Protein AF-A0A0M8VJF2-F1 (afdb_monomer)

Mean predicted aligned error: 20.13 Å

Radius of gyration: 30.61 Å; Cα contacts (8 Å, |Δi|>4): 57; chains: 1; bounding box: 50×30×84 Å

Solvent-accessible surface area (backbone atoms only — not comparable to full-atom values): 8459 Å² total; per-residue (Å²): 132,86,74,82,77,56,65,69,50,43,53,50,42,25,50,51,38,38,74,66,33,18,49,70,74,57,17,60,55,52,38,72,75,53,66,76,89,53,74,58,68,65,55,54,50,50,47,46,70,75,43,49,77,63,34,43,73,72,85,67,85,66,85,71,73,77,74,48,78,66,52,54,52,49,46,62,74,71,56,84,48,101,85,61,76,82,79,70,89,74,54,75,69,56,50,53,39,54,75,71,41,71,85,52,87,74,80,87,70,86,77,86,65,56,72,66,60,54,53,52,52,52,51,50,56,54,50,54,56,64,60,73,78,107

Sequence (134 aa):
MARPINKIKLGKAVKALTTAGMSPALAAQAARLLDLDAELAPQVAALAEEDPELFEPAEDDSEDEPMTAQEAKRARARGLHPLLPERGEGTPAQRNAAALGAGRPRPARPSTAPATARKAAEILTRGIGSAADR

Structure (mmCIF, N/CA/C/O backbone):
data_AF-A0A0M8VJF2-F1
#
_entry.id   AF-A0A0M8VJF2-F1
#
loop_
_atom_site.group_PDB
_atom_site.id
_atom_site.type_symbol
_atom_site.label_atom_id
_atom_site.label_alt_id
_atom_site.label_comp_id
_atom_site.label_asym_id
_atom_site.label_entity_id
_atom_site.label_seq_id
_atom_site.pdbx_PDB_ins_code
_atom_site.Cartn_x
_atom_site.Cartn_y
_atom_site.Cartn_z
_atom_site.occupancy
_atom_site.B_iso_or_equiv
_atom_site.auth_seq_id
_atom_site.auth_comp_id
_atom_site.auth_asym_id
_atom_site.auth_atom_id
_atom_site.pdbx_PDB_model_num
ATOM 1 N N . MET A 1 1 ? -18.202 -0.519 -24.247 1.00 43.28 1 MET A N 1
ATOM 2 C CA . MET A 1 1 ? -18.296 -0.927 -22.827 1.00 43.28 1 MET A CA 1
ATOM 3 C C . MET A 1 1 ? -16.881 -1.082 -22.298 1.00 43.28 1 MET A C 1
ATOM 5 O O . MET A 1 1 ? -16.159 -1.918 -22.825 1.00 43.28 1 MET A O 1
ATOM 9 N N . ALA A 1 2 ? -16.450 -0.254 -21.345 1.00 50.41 2 ALA A N 1
ATOM 10 C CA . ALA A 1 2 ? -15.130 -0.410 -20.736 1.00 50.41 2 ALA A CA 1
ATOM 11 C C . ALA A 1 2 ? -15.137 -1.687 -19.884 1.00 50.41 2 ALA A C 1
ATOM 13 O O . ALA A 1 2 ? -15.945 -1.805 -18.960 1.00 50.41 2 ALA A O 1
ATOM 14 N N . ARG A 1 3 ? -14.300 -2.673 -20.227 1.00 57.00 3 ARG A N 1
ATOM 15 C CA . ARG A 1 3 ? -14.144 -3.871 -19.396 1.00 57.00 3 ARG A CA 1
ATOM 16 C C . ARG A 1 3 ? -13.559 -3.438 -18.045 1.00 57.00 3 ARG A C 1
ATOM 18 O O . ARG A 1 3 ? -12.622 -2.639 -18.035 1.00 57.00 3 ARG A O 1
ATOM 25 N N . PRO A 1 4 ? -14.091 -3.918 -16.909 1.00 61.53 4 PRO A N 1
ATOM 26 C CA . PRO A 1 4 ? -13.529 -3.592 -15.607 1.00 61.53 4 PRO A CA 1
ATOM 27 C C . PRO A 1 4 ? -12.077 -4.078 -15.546 1.00 61.53 4 PRO A C 1
ATOM 29 O O . PRO A 1 4 ? -11.804 -5.268 -15.692 1.00 61.53 4 PRO A O 1
ATOM 32 N N . ILE A 1 5 ? -11.145 -3.143 -15.351 1.00 64.81 5 ILE A N 1
ATOM 33 C CA . ILE A 1 5 ? -9.715 -3.444 -15.275 1.00 64.81 5 ILE A CA 1
ATOM 34 C C . ILE A 1 5 ? -9.476 -4.310 -14.036 1.00 64.81 5 ILE A C 1
ATOM 36 O O . ILE A 1 5 ? -9.726 -3.894 -12.900 1.00 64.81 5 ILE A O 1
ATOM 40 N N . ASN A 1 6 ? -8.996 -5.533 -14.251 1.00 79.50 6 ASN A N 1
ATOM 41 C CA . ASN A 1 6 ? -8.694 -6.454 -13.167 1.00 79.50 6 ASN A CA 1
ATOM 42 C C . ASN A 1 6 ? -7.480 -5.935 -12.379 1.00 79.50 6 ASN A C 1
ATOM 44 O O . ASN A 1 6 ? -6.336 -6.050 -12.822 1.00 79.50 6 ASN A O 1
ATOM 48 N N . LYS A 1 7 ? -7.739 -5.377 -11.190 1.00 77.62 7 LYS A N 1
ATOM 49 C CA . LYS A 1 7 ? -6.733 -4.749 -10.313 1.00 77.62 7 LYS A CA 1
ATOM 50 C C . LYS A 1 7 ? -5.528 -5.652 -10.025 1.00 77.62 7 LYS A C 1
ATOM 52 O O . LYS A 1 7 ? -4.417 -5.155 -9.878 1.00 77.62 7 LYS A O 1
ATOM 57 N N . ILE A 1 8 ? -5.733 -6.971 -9.977 1.00 81.56 8 ILE A N 1
ATOM 58 C CA . ILE A 1 8 ? -4.667 -7.949 -9.717 1.00 81.56 8 ILE A CA 1
ATOM 59 C C . ILE A 1 8 ? -3.716 -8.037 -10.914 1.00 81.56 8 ILE A C 1
ATOM 61 O O . ILE A 1 8 ? -2.500 -8.041 -10.740 1.00 81.56 8 ILE A O 1
ATOM 65 N N . LYS A 1 9 ? -4.266 -8.093 -12.132 1.00 85.06 9 LYS A N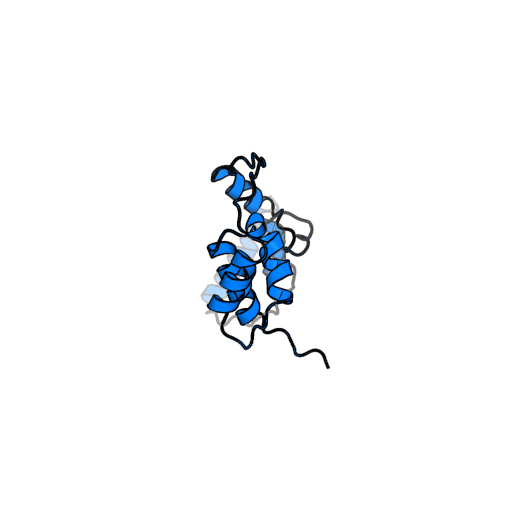 1
ATOM 66 C CA . LYS A 1 9 ? -3.475 -8.157 -13.367 1.00 85.06 9 LYS A CA 1
ATOM 67 C C . LYS A 1 9 ? -2.697 -6.863 -13.594 1.00 85.06 9 LYS A C 1
ATOM 69 O O . LYS A 1 9 ? -1.517 -6.919 -13.915 1.00 85.06 9 LYS A O 1
ATOM 74 N N . LEU A 1 10 ? -3.325 -5.721 -13.314 1.00 86.81 10 LEU A N 1
ATOM 75 C CA . LEU A 1 10 ? -2.663 -4.421 -13.382 1.00 86.81 10 LEU A CA 1
ATOM 76 C C . LEU 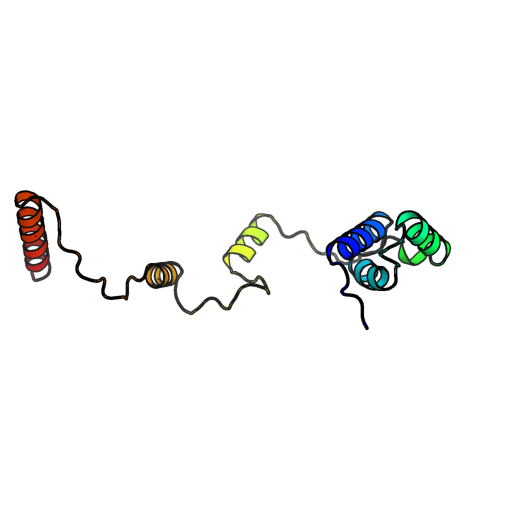A 1 10 ? -1.493 -4.335 -12.391 1.00 86.81 10 LEU A C 1
ATOM 78 O O . LEU A 1 10 ? -0.402 -3.930 -12.769 1.00 86.81 10 LEU A O 1
ATOM 82 N N . GLY A 1 11 ? -1.673 -4.806 -11.153 1.00 86.38 11 GLY A N 1
ATOM 83 C CA . GLY A 1 11 ? -0.578 -4.876 -10.180 1.00 86.38 11 GLY A CA 1
ATOM 84 C C . GLY A 1 11 ? 0.584 -5.771 -10.631 1.00 86.38 11 GLY A C 1
ATOM 85 O O . GLY A 1 11 ? 1.745 -5.429 -10.411 1.00 86.38 11 GLY A O 1
ATOM 86 N N . LYS A 1 12 ? 0.294 -6.892 -11.307 1.00 87.88 12 LYS A N 1
ATOM 87 C CA . LYS A 1 12 ? 1.328 -7.759 -11.898 1.00 87.88 12 LYS A CA 1
ATOM 88 C C . LYS A 1 12 ? 2.070 -7.077 -13.051 1.00 87.88 12 LYS A C 1
ATOM 90 O O . LYS A 1 12 ? 3.287 -7.208 -13.113 1.00 87.88 12 LYS A O 1
ATOM 95 N N . ALA A 1 13 ? 1.366 -6.340 -13.910 1.00 88.12 13 ALA A N 1
ATOM 96 C CA . ALA A 1 13 ? 1.964 -5.584 -15.011 1.00 88.12 13 ALA A CA 1
ATOM 97 C C . ALA A 1 13 ? 2.886 -4.465 -14.510 1.00 88.12 13 ALA A C 1
ATOM 99 O O . ALA A 1 13 ? 4.033 -4.391 -14.938 1.00 88.12 13 ALA A O 1
ATOM 100 N N . VAL A 1 14 ? 2.442 -3.676 -13.524 1.00 89.94 14 VAL A N 1
ATOM 101 C CA . VAL A 1 14 ? 3.289 -2.655 -12.878 1.00 89.94 14 VAL A CA 1
ATOM 102 C C . VAL A 1 14 ? 4.539 -3.296 -12.281 1.00 89.94 14 VAL A C 1
ATOM 104 O O . VAL A 1 14 ? 5.648 -2.828 -12.518 1.00 89.94 14 VAL A O 1
ATOM 107 N N . LYS A 1 15 ? 4.387 -4.416 -11.561 1.00 89.88 15 LYS A N 1
ATOM 108 C CA . LYS A 1 15 ? 5.530 -5.125 -10.979 1.00 89.88 15 LYS A CA 1
ATOM 109 C C . LYS A 1 15 ? 6.507 -5.625 -12.048 1.00 89.88 15 LYS A C 1
ATOM 111 O O . LYS A 1 15 ? 7.711 -5.477 -11.865 1.00 89.88 15 LYS A O 1
ATOM 116 N N . ALA A 1 16 ? 6.013 -6.190 -13.148 1.00 88.38 16 ALA A N 1
ATOM 117 C CA . ALA A 1 16 ? 6.853 -6.665 -14.245 1.00 88.38 16 ALA A CA 1
ATOM 118 C C . ALA A 1 16 ? 7.659 -5.520 -14.883 1.00 88.38 16 ALA A C 1
ATOM 120 O O . ALA A 1 16 ? 8.872 -5.642 -15.005 1.00 88.38 16 ALA A O 1
ATOM 121 N N . LEU A 1 17 ? 7.010 -4.388 -15.176 1.00 88.06 17 LEU A N 1
ATOM 122 C CA . LEU A 1 17 ? 7.661 -3.193 -15.728 1.00 88.06 17 LEU A CA 1
ATOM 123 C C . LEU A 1 17 ? 8.717 -2.616 -14.774 1.00 88.06 17 LEU A C 1
ATOM 125 O O . LEU A 1 17 ? 9.843 -2.367 -15.186 1.00 88.06 17 LEU A O 1
ATOM 129 N N . THR A 1 18 ? 8.399 -2.489 -13.480 1.00 87.88 18 THR A N 1
ATOM 130 C CA . THR A 1 18 ? 9.385 -2.019 -12.483 1.00 87.88 18 THR A CA 1
ATOM 131 C C . THR A 1 18 ? 10.563 -2.973 -12.299 1.00 87.88 18 THR A C 1
ATOM 133 O O . THR A 1 18 ? 11.681 -2.534 -12.066 1.00 87.88 18 THR A O 1
ATOM 136 N N . THR A 1 19 ? 10.341 -4.286 -12.432 1.00 88.00 19 THR A N 1
ATOM 137 C CA . THR A 1 19 ? 11.419 -5.286 -12.341 1.00 88.00 19 THR A CA 1
ATOM 138 C C . THR A 1 19 ? 12.344 -5.218 -13.557 1.00 88.00 19 THR A C 1
ATOM 140 O O . THR A 1 19 ? 13.518 -5.549 -13.444 1.00 88.00 19 THR A O 1
ATOM 143 N N . ALA A 1 20 ? 11.824 -4.773 -14.701 1.00 84.88 20 ALA A N 1
ATOM 144 C CA . ALA A 1 20 ? 12.594 -4.556 -15.919 1.00 84.88 20 ALA A CA 1
ATOM 145 C C . ALA A 1 20 ? 13.399 -3.240 -15.916 1.00 84.88 20 ALA A C 1
ATOM 147 O O . ALA A 1 20 ? 14.160 -3.024 -16.848 1.00 84.88 20 ALA A O 1
ATOM 148 N N . GLY A 1 21 ? 13.260 -2.387 -14.891 1.00 84.06 21 GLY A N 1
ATOM 149 C CA . GLY A 1 21 ? 14.042 -1.149 -14.736 1.00 84.06 21 GLY A CA 1
ATOM 150 C C . GLY A 1 21 ? 13.233 0.147 -14.829 1.00 84.06 21 GLY A C 1
ATOM 151 O O . GLY A 1 21 ? 13.740 1.206 -14.484 1.00 84.06 21 GLY A O 1
ATOM 152 N N . MET A 1 22 ? 11.951 0.081 -15.206 1.00 86.62 22 MET A N 1
ATOM 153 C CA . MET A 1 22 ? 11.101 1.269 -15.345 1.00 86.62 22 MET A CA 1
ATOM 154 C C . MET A 1 22 ? 10.720 1.884 -13.986 1.00 86.62 22 MET A C 1
ATOM 156 O O . MET A 1 22 ? 10.395 1.173 -13.030 1.00 86.62 22 MET A O 1
ATOM 160 N N . SER A 1 23 ? 10.659 3.218 -13.902 1.00 86.75 23 SER A N 1
ATOM 161 C CA . SER A 1 23 ? 10.252 3.907 -12.668 1.00 86.75 23 SER A CA 1
ATOM 162 C C . SER A 1 23 ? 8.801 3.571 -12.253 1.00 86.75 23 SER A C 1
ATOM 164 O O . SER A 1 23 ? 7.929 3.389 -13.111 1.00 86.75 23 SER A O 1
ATOM 166 N N . PRO A 1 24 ? 8.467 3.513 -10.944 1.00 84.38 24 PRO A N 1
ATOM 167 C CA . PRO A 1 24 ? 7.135 3.096 -10.482 1.00 84.38 24 PRO A CA 1
ATOM 168 C C . PRO A 1 24 ? 5.979 3.967 -10.990 1.00 84.38 24 PRO A C 1
ATOM 170 O O . PRO A 1 24 ? 4.891 3.459 -11.275 1.00 84.38 24 PRO A O 1
ATOM 173 N N . ALA A 1 25 ? 6.206 5.278 -11.108 1.00 83.44 25 ALA A N 1
ATOM 174 C CA . ALA A 1 25 ? 5.206 6.221 -11.600 1.00 83.44 25 ALA A CA 1
ATOM 175 C C . ALA A 1 25 ? 4.904 5.997 -13.088 1.00 83.44 25 ALA A C 1
ATOM 177 O O . ALA A 1 25 ? 3.737 6.014 -13.490 1.00 83.44 25 ALA A O 1
ATOM 178 N N . LEU A 1 26 ? 5.942 5.736 -13.885 1.00 86.19 26 LEU A N 1
ATOM 179 C CA . LEU A 1 26 ? 5.834 5.507 -15.323 1.00 86.19 26 LEU A CA 1
ATOM 180 C C . LEU A 1 26 ? 5.264 4.111 -15.608 1.00 86.19 26 LEU A C 1
ATOM 182 O O . LEU A 1 26 ? 4.314 3.980 -16.380 1.00 86.19 26 LEU A O 1
ATOM 186 N N . ALA A 1 27 ? 5.697 3.095 -14.857 1.00 87.25 27 ALA A N 1
ATOM 187 C CA . ALA A 1 27 ? 5.147 1.742 -14.909 1.00 87.25 27 ALA A CA 1
ATOM 188 C C . ALA A 1 27 ? 3.632 1.705 -14.642 1.00 87.25 27 ALA A C 1
ATOM 190 O O . ALA A 1 27 ? 2.902 0.960 -15.295 1.00 87.25 27 ALA A O 1
ATOM 191 N N . ALA A 1 28 ? 3.122 2.529 -13.718 1.00 86.69 28 ALA A N 1
ATOM 192 C CA . ALA A 1 28 ? 1.686 2.628 -13.439 1.00 86.69 28 ALA A CA 1
ATOM 193 C C . ALA A 1 28 ? 0.870 3.224 -14.599 1.00 86.69 28 ALA A C 1
ATOM 195 O O . ALA A 1 28 ? -0.316 2.902 -14.740 1.00 86.69 28 ALA A O 1
ATOM 196 N N . GLN A 1 29 ? 1.482 4.089 -15.411 1.00 86.06 29 GLN A N 1
ATOM 197 C CA . GLN A 1 29 ? 0.864 4.658 -16.607 1.00 86.06 29 GLN A CA 1
ATOM 198 C C . GLN A 1 29 ? 0.947 3.672 -17.777 1.00 86.06 29 GLN A C 1
ATOM 200 O O . GLN A 1 29 ? -0.087 3.341 -18.359 1.00 86.06 29 GLN A O 1
ATOM 205 N N . ALA A 1 30 ? 2.134 3.121 -18.041 1.00 85.69 30 ALA A N 1
ATOM 206 C CA . ALA A 1 30 ? 2.381 2.156 -19.111 1.00 85.69 30 ALA A CA 1
ATOM 207 C C . ALA A 1 30 ? 1.559 0.865 -18.9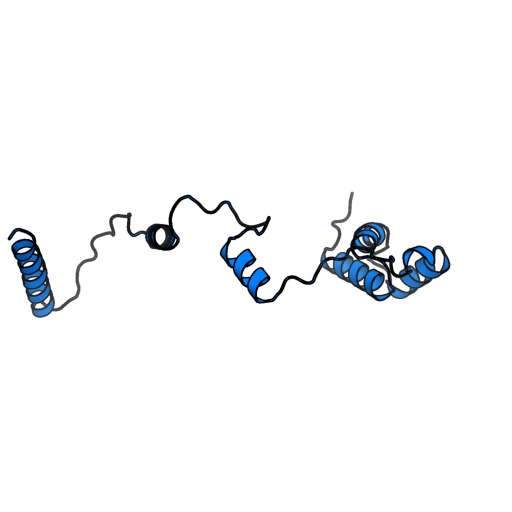41 1.00 85.69 30 ALA A C 1
ATOM 209 O O . ALA A 1 30 ? 0.961 0.375 -19.896 1.00 85.69 30 ALA A O 1
ATOM 210 N N . ALA A 1 31 ? 1.394 0.366 -17.710 1.00 87.50 31 ALA A N 1
ATOM 211 C CA . ALA A 1 31 ? 0.584 -0.823 -17.427 1.00 87.50 31 ALA A CA 1
ATOM 212 C C . ALA A 1 31 ? -0.900 -0.695 -17.823 1.00 87.50 31 ALA A C 1
ATOM 214 O O . ALA A 1 31 ? -1.594 -1.707 -17.903 1.00 87.50 31 ALA A O 1
ATOM 215 N N . ARG A 1 32 ? -1.417 0.525 -18.038 1.00 85.44 32 ARG A N 1
ATOM 216 C CA . ARG A 1 32 ? -2.795 0.750 -18.514 1.00 85.44 32 ARG A CA 1
ATOM 217 C C . ARG A 1 32 ? -2.931 0.609 -20.029 1.00 85.44 32 ARG A C 1
ATOM 219 O O . ARG A 1 32 ? -4.056 0.483 -20.503 1.00 85.44 32 ARG A O 1
ATOM 226 N N . LEU A 1 33 ? -1.815 0.669 -20.754 1.00 84.50 33 LEU A N 1
ATOM 227 C CA . LEU A 1 33 ? -1.746 0.553 -22.210 1.00 84.50 33 LEU A CA 1
ATOM 228 C C . LEU A 1 33 ? -1.463 -0.886 -22.662 1.00 84.50 33 LEU A C 1
ATOM 230 O O . LEU A 1 33 ? -1.761 -1.230 -23.800 1.00 84.50 33 LEU A O 1
ATOM 234 N N . LEU A 1 34 ? -0.930 -1.724 -21.766 1.00 85.31 34 LEU A N 1
ATOM 235 C CA . LEU A 1 34 ? -0.657 -3.135 -22.031 1.00 85.31 34 LEU A CA 1
ATOM 236 C C . LEU A 1 34 ? -1.933 -3.977 -22.111 1.00 85.31 34 LEU A C 1
ATOM 238 O O . LEU A 1 34 ? -2.907 -3.747 -21.384 1.00 85.31 34 LEU A O 1
ATOM 242 N N . ASP A 1 35 ? -1.879 -5.031 -22.924 1.00 86.25 35 ASP A N 1
ATOM 243 C CA . ASP A 1 35 ? -2.909 -6.059 -22.923 1.00 86.25 35 ASP A CA 1
ATOM 244 C C . ASP A 1 35 ? -2.697 -7.006 -21.734 1.00 86.25 35 ASP A C 1
ATOM 246 O O . ASP A 1 35 ? -1.827 -7.881 -21.726 1.00 86.25 35 ASP A O 1
ATOM 250 N N . LEU A 1 36 ? -3.524 -6.822 -20.703 1.00 85.69 36 LEU A N 1
ATOM 251 C CA . LEU A 1 36 ? -3.498 -7.606 -19.466 1.00 85.69 36 LEU A CA 1
ATOM 252 C C . LEU A 1 36 ? -4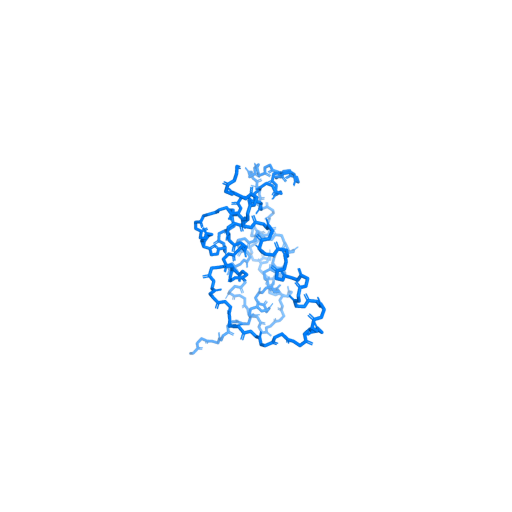.065 -9.030 -19.628 1.00 85.69 36 LEU A C 1
ATOM 254 O O . LEU A 1 36 ? -4.003 -9.832 -18.685 1.00 85.69 36 LEU A O 1
ATOM 258 N N . ASP A 1 37 ? -4.691 -9.341 -20.763 1.00 83.81 37 ASP A N 1
ATOM 259 C CA . ASP A 1 37 ? -5.180 -10.684 -21.071 1.00 83.81 37 ASP A CA 1
ATOM 260 C C . ASP A 1 37 ? -4.121 -11.541 -21.786 1.00 83.81 37 ASP A C 1
ATOM 262 O O . ASP A 1 37 ? -4.213 -12.768 -21.721 1.00 83.81 37 ASP A O 1
ATOM 266 N N . ALA A 1 38 ? -3.082 -10.918 -22.348 1.00 84.94 38 ALA A N 1
ATOM 267 C CA . ALA A 1 38 ? -1.935 -11.578 -22.967 1.00 84.94 38 ALA A CA 1
ATOM 268 C C . ALA A 1 38 ? -0.738 -11.746 -22.003 1.00 84.94 38 ALA A C 1
ATOM 270 O O . ALA A 1 38 ? -0.719 -11.239 -20.877 1.00 84.94 38 ALA A O 1
ATOM 271 N N . GLU A 1 39 ? 0.283 -12.494 -22.436 1.00 85.81 39 GLU A N 1
ATOM 272 C CA . GLU A 1 39 ? 1.520 -12.665 -21.669 1.00 85.81 39 GLU A CA 1
ATOM 273 C C . GLU A 1 39 ? 2.295 -11.345 -21.577 1.00 85.81 39 GLU A C 1
ATOM 275 O O . GLU A 1 39 ? 2.531 -10.671 -22.578 1.00 85.81 39 GLU A O 1
ATOM 280 N N . LEU A 1 40 ? 2.701 -10.969 -20.361 1.00 86.19 40 LEU A N 1
ATOM 281 C CA . LEU A 1 40 ? 3.348 -9.678 -20.099 1.00 86.19 40 LEU A CA 1
ATOM 282 C C . LEU A 1 40 ? 4.824 -9.657 -20.511 1.00 86.19 40 LEU A C 1
ATOM 284 O O . LEU A 1 40 ? 5.310 -8.628 -20.958 1.00 86.19 40 LEU A O 1
ATOM 288 N N . ALA A 1 41 ? 5.538 -10.776 -20.372 1.00 82.81 41 ALA A N 1
ATOM 289 C CA . ALA A 1 41 ? 6.966 -10.861 -20.679 1.00 82.81 41 ALA A CA 1
ATOM 290 C C . ALA A 1 41 ? 7.327 -10.419 -22.116 1.00 82.81 41 ALA A C 1
ATOM 292 O O . ALA A 1 41 ? 8.196 -9.558 -22.241 1.00 82.81 41 ALA A O 1
ATOM 293 N N . PRO A 1 42 ? 6.665 -10.914 -23.186 1.00 87.62 42 PRO A N 1
ATOM 294 C CA . PRO A 1 42 ? 6.973 -10.469 -24.546 1.00 87.62 42 PRO A CA 1
ATOM 295 C C . PRO A 1 42 ? 6.604 -9.000 -24.784 1.00 87.62 42 PRO A C 1
ATOM 297 O O . PRO A 1 42 ? 7.314 -8.308 -25.500 1.00 87.62 42 PRO A O 1
ATOM 300 N N . GLN A 1 43 ? 5.536 -8.502 -24.153 1.00 88.75 43 GLN A N 1
ATOM 301 C CA . GLN A 1 43 ? 5.131 -7.098 -24.274 1.00 88.75 43 GLN A CA 1
ATOM 302 C C . GLN A 1 43 ? 6.135 -6.151 -23.606 1.00 88.75 43 GLN A C 1
ATOM 304 O O . GLN A 1 43 ? 6.438 -5.096 -24.146 1.00 88.75 43 GLN A O 1
ATOM 309 N N . VAL A 1 44 ? 6.666 -6.528 -22.438 1.00 87.06 44 VAL A N 1
ATOM 310 C CA . VAL A 1 44 ? 7.696 -5.748 -21.736 1.00 87.06 44 VAL A CA 1
ATOM 311 C C . VAL A 1 44 ? 9.012 -5.757 -22.515 1.00 87.06 44 VAL A C 1
ATOM 313 O O . VAL A 1 44 ? 9.648 -4.716 -22.613 1.00 87.06 44 VAL A O 1
ATOM 316 N N . ALA A 1 45 ? 9.399 -6.901 -23.090 1.00 85.69 45 ALA A N 1
ATOM 317 C CA . ALA A 1 45 ? 10.591 -6.996 -23.931 1.00 85.69 45 ALA A CA 1
ATOM 318 C C . ALA A 1 45 ? 10.468 -6.133 -25.196 1.00 85.69 45 ALA A C 1
ATOM 320 O O . ALA A 1 45 ? 11.375 -5.364 -25.481 1.00 85.69 45 ALA A O 1
ATOM 321 N N . ALA A 1 46 ? 9.325 -6.190 -25.889 1.00 87.00 46 ALA A N 1
ATOM 322 C CA . ALA A 1 46 ? 9.063 -5.336 -27.047 1.00 87.00 46 ALA A CA 1
ATOM 323 C C . ALA A 1 46 ? 9.139 -3.845 -26.683 1.00 87.00 46 ALA A C 1
ATOM 325 O O . ALA A 1 46 ? 9.790 -3.077 -27.379 1.00 87.00 46 ALA A O 1
ATOM 326 N N . LEU A 1 47 ? 8.560 -3.449 -25.544 1.00 85.56 47 LEU A N 1
ATOM 327 C CA . LEU A 1 47 ? 8.622 -2.064 -25.073 1.00 85.56 47 LEU A CA 1
ATOM 328 C C . LEU A 1 47 ? 10.064 -1.617 -24.770 1.00 85.56 47 LEU A C 1
ATOM 330 O O . LEU A 1 47 ? 10.414 -0.470 -25.018 1.00 85.56 47 LEU A O 1
ATOM 334 N N . ALA A 1 48 ? 10.894 -2.512 -24.228 1.00 85.50 48 ALA A N 1
ATOM 335 C CA . ALA A 1 48 ? 12.298 -2.231 -23.928 1.00 85.50 48 ALA A CA 1
ATOM 336 C C . ALA A 1 48 ? 13.183 -2.176 -25.183 1.00 85.50 48 ALA A C 1
ATOM 338 O O . ALA A 1 48 ? 14.207 -1.499 -25.176 1.00 85.50 48 ALA A O 1
ATOM 339 N N . GLU A 1 49 ? 12.805 -2.885 -26.249 1.00 85.12 49 GLU A N 1
ATOM 340 C CA . GLU A 1 49 ? 13.462 -2.794 -27.557 1.00 85.12 49 GLU A CA 1
ATOM 341 C C . GLU A 1 49 ? 13.061 -1.520 -28.314 1.00 85.12 49 GLU A C 1
ATOM 343 O O . GLU A 1 49 ? 13.899 -0.932 -28.996 1.00 85.12 49 GLU A O 1
ATOM 348 N N . GLU A 1 50 ? 11.800 -1.096 -28.196 1.00 84.62 50 GLU A N 1
ATOM 349 C CA . GLU A 1 50 ? 11.274 0.110 -28.843 1.00 84.62 50 GLU A CA 1
ATOM 350 C C . GLU A 1 50 ? 11.796 1.393 -28.182 1.00 84.62 50 GLU A C 1
ATOM 352 O O . GLU A 1 50 ? 12.291 2.272 -28.884 1.00 84.62 50 GLU A O 1
ATOM 357 N N . ASP A 1 51 ? 11.736 1.474 -26.850 1.00 82.94 51 ASP A N 1
ATOM 358 C CA . ASP A 1 51 ? 12.138 2.647 -26.069 1.00 82.94 51 ASP A CA 1
ATOM 359 C C . ASP A 1 51 ? 12.996 2.225 -24.856 1.00 82.94 51 ASP A C 1
ATOM 361 O O . ASP A 1 51 ? 12.498 2.132 -23.724 1.00 82.94 51 ASP A O 1
ATOM 365 N N . PRO A 1 52 ? 14.306 1.976 -25.050 1.00 81.12 52 PRO A N 1
ATOM 366 C CA . PRO A 1 52 ? 15.194 1.527 -23.975 1.00 81.12 52 PRO A CA 1
ATOM 367 C C . PRO A 1 52 ? 15.345 2.563 -22.851 1.00 81.12 52 PRO A C 1
ATOM 369 O O . PRO A 1 52 ? 15.467 2.184 -21.687 1.00 81.12 52 PRO A O 1
ATOM 372 N N . GLU A 1 53 ? 15.247 3.858 -23.174 1.00 81.88 53 GLU A N 1
ATOM 373 C CA . GLU A 1 53 ? 15.339 4.979 -22.222 1.00 81.88 53 GLU A CA 1
ATOM 374 C C . GLU A 1 53 ? 14.279 4.900 -21.108 1.00 81.88 53 GLU A C 1
ATOM 376 O O . GLU A 1 53 ? 14.507 5.339 -19.984 1.00 81.88 53 GLU A O 1
ATOM 381 N N . LEU A 1 54 ? 13.117 4.288 -21.375 1.00 77.38 54 LEU A N 1
ATOM 382 C CA . LEU A 1 54 ? 12.052 4.128 -20.376 1.00 77.38 54 LEU A CA 1
ATOM 383 C C . LEU A 1 54 ? 12.405 3.128 -19.264 1.00 77.38 54 LEU A C 1
ATOM 385 O O . LEU A 1 54 ? 11.740 3.106 -18.222 1.00 77.38 54 LEU A O 1
ATOM 389 N N . PHE A 1 55 ? 13.405 2.280 -19.503 1.00 81.44 55 PHE A N 1
ATOM 390 C CA . PHE A 1 55 ? 13.885 1.245 -18.588 1.00 81.44 55 PHE A CA 1
ATOM 391 C C . PHE A 1 55 ? 15.254 1.570 -17.997 1.00 81.44 55 PHE A C 1
ATOM 393 O O . PHE A 1 55 ? 15.755 0.805 -17.168 1.00 81.44 55 PHE A O 1
ATOM 400 N N . GLU A 1 56 ? 15.853 2.691 -18.395 1.00 72.56 56 GLU A N 1
ATOM 401 C CA . GLU A 1 56 ? 17.034 3.195 -17.721 1.00 72.56 56 GLU A CA 1
ATOM 402 C C . GLU A 1 56 ? 16.667 3.567 -16.281 1.00 72.56 56 GLU A C 1
ATOM 404 O O . GLU A 1 56 ? 15.568 4.077 -16.019 1.00 72.56 56 GLU A O 1
ATOM 409 N N . PRO A 1 57 ? 17.559 3.292 -15.313 1.00 61.50 57 PRO A N 1
ATOM 410 C CA . PRO A 1 57 ? 17.371 3.812 -13.977 1.00 61.50 57 PRO A CA 1
ATOM 411 C C . PRO A 1 57 ? 17.307 5.328 -14.119 1.00 61.50 57 PRO A C 1
ATOM 413 O O . PRO A 1 57 ? 18.287 5.950 -14.522 1.00 61.50 57 PRO A O 1
ATOM 416 N N . ALA A 1 58 ? 16.147 5.917 -13.820 1.00 58.97 58 ALA A N 1
ATOM 417 C CA . ALA A 1 58 ? 16.082 7.353 -13.628 1.00 58.97 58 ALA A CA 1
ATOM 418 C C . ALA A 1 58 ? 17.207 7.689 -12.645 1.00 58.97 58 ALA A C 1
ATOM 420 O O . ALA A 1 58 ? 17.249 7.097 -11.561 1.00 58.97 58 ALA A O 1
ATOM 421 N N . GLU A 1 59 ? 18.149 8.542 -13.055 1.00 53.59 59 GLU A N 1
ATOM 422 C CA . GLU A 1 59 ? 19.084 9.171 -12.131 1.00 53.59 59 GLU A CA 1
ATOM 423 C C . GLU A 1 59 ? 18.221 9.989 -11.170 1.00 53.59 59 GLU A C 1
ATOM 425 O O . GLU A 1 59 ? 17.852 11.135 -11.422 1.00 53.59 59 GLU A O 1
ATOM 430 N N . ASP A 1 60 ? 17.754 9.308 -10.130 1.00 50.94 60 ASP A N 1
ATOM 431 C CA . ASP A 1 60 ? 16.908 9.857 -9.099 1.00 50.94 60 ASP A CA 1
ATOM 432 C C . ASP A 1 60 ? 17.839 10.645 -8.188 1.00 50.94 60 ASP A C 1
ATOM 434 O O . ASP A 1 60 ? 18.312 10.159 -7.166 1.00 50.94 60 ASP A O 1
ATOM 438 N N . ASP A 1 61 ? 18.109 11.882 -8.598 1.00 50.94 61 ASP A N 1
ATOM 439 C CA . ASP A 1 61 ? 18.712 12.947 -7.791 1.00 50.94 61 ASP A CA 1
ATOM 440 C C . ASP A 1 61 ? 17.741 13.420 -6.677 1.00 50.94 61 ASP A C 1
ATOM 442 O O . ASP A 1 61 ? 17.790 14.550 -6.187 1.00 50.94 61 ASP A O 1
ATOM 446 N N . SER A 1 62 ? 16.812 12.549 -6.269 1.00 46.62 62 SER A N 1
ATOM 447 C CA . SER A 1 62 ? 16.063 12.667 -5.030 1.00 46.62 62 SER A CA 1
ATOM 448 C C . SER A 1 62 ? 16.932 12.101 -3.914 1.00 46.62 62 SER A C 1
ATOM 450 O O . SER A 1 62 ? 16.886 10.908 -3.606 1.00 46.62 62 SER A O 1
ATOM 452 N N . GLU A 1 63 ? 17.697 12.967 -3.253 1.00 49.75 63 GLU A N 1
ATOM 453 C CA . GLU A 1 63 ? 18.169 12.726 -1.887 1.00 49.75 63 GLU A CA 1
ATOM 454 C C . GLU A 1 63 ? 16.958 12.662 -0.927 1.00 49.75 63 GLU A C 1
ATOM 456 O O . GLU A 1 63 ? 16.778 13.496 -0.042 1.00 49.75 63 GLU A O 1
ATOM 461 N N . ASP A 1 64 ? 16.085 11.666 -1.099 1.00 54.22 64 ASP A N 1
ATOM 462 C CA . ASP A 1 64 ? 15.155 11.234 -0.066 1.00 54.22 64 ASP A CA 1
ATOM 463 C C . ASP A 1 64 ? 16.004 10.512 0.983 1.00 54.22 64 ASP A C 1
ATOM 465 O O . ASP A 1 64 ? 16.197 9.292 0.947 1.00 54.22 64 ASP A O 1
ATOM 469 N N . GLU A 1 65 ? 16.568 11.285 1.915 1.00 58.94 65 GLU A N 1
ATOM 470 C CA . GLU A 1 65 ? 17.208 10.729 3.101 1.00 58.94 65 GLU A CA 1
ATOM 471 C C . GLU A 1 65 ? 16.260 9.681 3.715 1.00 58.94 65 GLU A C 1
ATOM 473 O O . GLU A 1 65 ? 15.114 10.000 4.065 1.00 58.94 65 GLU A O 1
ATOM 478 N N . PRO A 1 66 ? 16.681 8.407 3.840 1.00 60.38 66 PRO A N 1
ATOM 479 C CA . PRO A 1 66 ? 15.803 7.370 4.343 1.00 60.38 66 PRO A CA 1
ATOM 480 C C . PRO A 1 66 ? 15.419 7.714 5.779 1.00 60.38 66 PRO A C 1
ATOM 482 O O . PRO A 1 66 ? 16.246 7.666 6.691 1.00 60.38 66 PRO A O 1
ATOM 485 N N . MET A 1 67 ? 14.139 8.042 5.971 1.00 65.62 67 MET A N 1
ATOM 486 C CA . MET A 1 67 ? 13.562 8.352 7.274 1.00 65.62 67 MET A CA 1
ATOM 487 C C . MET A 1 67 ? 14.012 7.305 8.296 1.00 65.62 67 MET A C 1
ATOM 489 O O . MET A 1 67 ? 13.780 6.101 8.133 1.00 65.62 67 MET A O 1
ATOM 493 N N . THR A 1 68 ? 14.645 7.753 9.378 1.00 77.38 68 THR A N 1
ATOM 494 C CA . THR A 1 68 ? 15.167 6.831 10.384 1.00 77.38 68 THR A CA 1
ATOM 495 C C . THR A 1 68 ? 14.019 6.054 11.039 1.00 77.38 68 THR A C 1
ATOM 497 O O . THR A 1 68 ? 12.878 6.522 11.139 1.00 77.38 68 THR A O 1
ATOM 500 N N . ALA A 1 69 ? 14.291 4.851 11.558 1.00 70.81 69 ALA A N 1
ATOM 501 C CA . ALA A 1 69 ? 13.261 4.019 12.196 1.00 70.81 69 ALA A CA 1
ATOM 502 C C . ALA A 1 69 ? 12.511 4.747 13.338 1.00 70.81 69 ALA A C 1
ATOM 504 O O . ALA A 1 69 ? 11.338 4.466 13.612 1.00 70.81 69 ALA A O 1
ATOM 505 N N . GLN A 1 70 ? 13.170 5.707 13.998 1.00 71.00 70 GLN A N 1
ATOM 506 C CA . GLN A 1 70 ? 12.557 6.547 15.027 1.00 71.00 70 GLN A CA 1
ATOM 507 C C . GLN A 1 70 ? 11.599 7.592 14.448 1.00 71.00 70 GLN A C 1
ATOM 509 O O . GLN A 1 70 ? 10.528 7.826 15.019 1.00 71.00 70 GLN A O 1
ATOM 514 N N . GLU A 1 71 ? 11.938 8.192 13.313 1.00 66.94 71 GLU A N 1
ATOM 515 C CA . GLU A 1 71 ? 11.099 9.173 12.628 1.00 66.94 71 GLU A CA 1
ATOM 516 C C . GLU A 1 71 ? 9.862 8.517 12.021 1.00 66.94 71 GLU A C 1
ATOM 518 O O . GLU A 1 71 ? 8.753 9.008 12.241 1.00 66.94 71 GLU A O 1
ATOM 523 N N . ALA A 1 72 ? 9.998 7.329 11.424 1.00 66.69 72 ALA A N 1
ATOM 524 C CA . ALA A 1 72 ? 8.861 6.554 10.921 1.00 66.69 72 ALA A CA 1
ATOM 525 C C . ALA A 1 72 ? 7.876 6.187 12.045 1.00 66.69 72 ALA A C 1
ATOM 527 O O . ALA A 1 72 ? 6.652 6.260 11.885 1.00 66.69 72 ALA A O 1
ATOM 528 N N . LYS A 1 73 ? 8.396 5.847 13.233 1.00 70.25 73 LYS A N 1
ATOM 529 C CA . LYS A 1 73 ? 7.576 5.575 14.422 1.00 70.25 73 LYS A CA 1
ATOM 530 C C . LYS A 1 73 ? 6.861 6.835 14.923 1.00 70.25 73 LYS A C 1
ATOM 532 O O . LYS A 1 73 ? 5.683 6.762 15.281 1.00 70.25 73 LYS A O 1
ATOM 537 N N . ARG A 1 74 ? 7.534 7.992 14.920 1.00 67.56 74 ARG A N 1
ATOM 538 C CA . ARG A 1 74 ? 6.933 9.286 15.294 1.00 67.56 74 ARG A CA 1
ATOM 539 C C . ARG A 1 74 ? 5.874 9.745 14.291 1.00 67.56 74 ARG A C 1
ATOM 541 O O . ARG A 1 74 ? 4.815 10.197 14.722 1.00 67.56 74 ARG A O 1
ATOM 548 N N . ALA A 1 75 ? 6.105 9.581 12.991 1.00 61.41 75 ALA A N 1
ATOM 549 C CA . ALA A 1 75 ? 5.144 9.920 11.942 1.00 61.41 75 ALA A CA 1
ATOM 550 C C . ALA A 1 75 ? 3.855 9.085 12.062 1.00 61.41 75 ALA A C 1
ATOM 552 O O . ALA A 1 75 ? 2.751 9.637 12.073 1.00 61.41 75 ALA A O 1
ATOM 553 N N . ARG A 1 76 ? 3.982 7.768 12.296 1.00 62.88 76 ARG A N 1
ATOM 554 C CA . ARG A 1 76 ? 2.837 6.876 12.575 1.00 62.88 76 ARG A CA 1
ATOM 555 C C . ARG A 1 76 ? 2.075 7.274 13.841 1.00 62.88 76 ARG A C 1
ATOM 557 O O . ARG A 1 76 ? 0.845 7.276 13.845 1.00 62.88 76 ARG A O 1
ATOM 564 N N . ALA A 1 77 ? 2.781 7.651 14.908 1.00 62.53 77 ALA A N 1
ATOM 565 C CA . ALA A 1 77 ? 2.150 8.112 16.147 1.00 62.53 77 ALA A CA 1
ATOM 566 C C . ALA A 1 77 ? 1.365 9.425 15.945 1.00 62.53 77 ALA A C 1
ATOM 568 O O . ALA A 1 77 ? 0.237 9.563 16.436 1.00 62.53 77 ALA A O 1
ATOM 569 N N . ARG A 1 78 ? 1.927 10.357 15.162 1.00 64.12 78 ARG A N 1
ATOM 570 C CA . ARG A 1 78 ? 1.309 11.648 14.818 1.00 64.12 78 ARG A CA 1
ATOM 571 C C . ARG A 1 78 ? 0.127 11.528 13.853 1.00 64.12 78 ARG A C 1
ATOM 573 O O . ARG A 1 78 ? -0.689 12.437 13.814 1.00 64.12 78 ARG A O 1
ATOM 580 N N . GLY A 1 79 ? -0.043 10.395 13.169 1.00 53.00 79 GLY A N 1
ATOM 581 C CA . GLY A 1 79 ? -1.236 10.127 12.359 1.00 53.00 79 GLY A CA 1
ATOM 582 C C . GLY A 1 79 ? -1.292 10.897 11.037 1.00 53.00 79 GLY A C 1
ATOM 583 O O . GLY A 1 79 ? -2.369 11.011 10.467 1.00 53.00 79 GLY A O 1
ATOM 584 N N . LEU A 1 80 ? -0.151 11.380 10.536 1.00 53.75 80 LEU A N 1
ATOM 585 C CA . LEU A 1 80 ? -0.009 12.003 9.214 1.00 53.75 80 LEU A CA 1
ATOM 586 C C . LEU A 1 80 ? -0.001 10.934 8.106 1.00 53.75 80 LEU A C 1
ATOM 588 O O . LEU A 1 80 ? 0.956 10.809 7.352 1.00 53.75 80 LEU A O 1
ATOM 592 N N . HIS A 1 81 ? -1.042 10.104 8.049 1.00 50.03 81 HIS A N 1
ATOM 593 C CA . HIS A 1 81 ? -1.266 9.199 6.927 1.00 50.03 81 HIS A CA 1
ATOM 594 C C . HIS A 1 81 ? -2.468 9.733 6.133 1.00 50.03 81 HIS A C 1
ATOM 596 O O . HIS A 1 81 ? -3.558 9.787 6.704 1.00 50.03 81 HIS A O 1
ATOM 602 N N . PRO A 1 82 ? -2.326 10.084 4.841 1.00 54.72 82 PRO A N 1
ATOM 603 C CA . PRO A 1 82 ? -3.372 10.739 4.035 1.00 54.72 82 PRO A CA 1
ATOM 604 C C . PRO A 1 82 ? -4.624 9.876 3.757 1.00 54.72 82 PRO A C 1
ATOM 606 O O . PRO A 1 82 ? -5.502 10.280 3.007 1.00 54.72 82 PRO A O 1
ATOM 609 N N . LEU A 1 83 ? -4.722 8.688 4.366 1.00 52.19 83 LEU A N 1
ATOM 610 C CA . LEU A 1 83 ? -5.846 7.748 4.243 1.00 52.19 83 LEU A CA 1
ATOM 611 C C . LEU A 1 83 ? -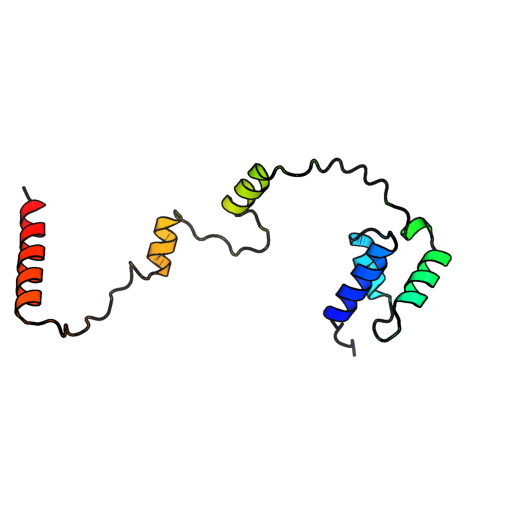6.557 7.467 5.579 1.00 52.19 83 LEU A C 1
ATOM 613 O O . LEU A 1 83 ? -7.415 6.587 5.634 1.00 52.19 83 LEU A O 1
ATOM 617 N N . LEU A 1 84 ? -6.193 8.151 6.669 1.00 49.91 84 LEU A N 1
ATOM 618 C CA . LEU A 1 84 ? -6.888 7.987 7.946 1.00 49.91 84 LEU A CA 1
ATOM 619 C C . LEU A 1 84 ? -8.039 9.000 8.053 1.00 49.91 84 LEU A C 1
ATOM 621 O O . LEU A 1 84 ? -7.816 10.179 7.784 1.00 49.91 84 LEU A O 1
ATOM 625 N N . PRO A 1 85 ? -9.250 8.571 8.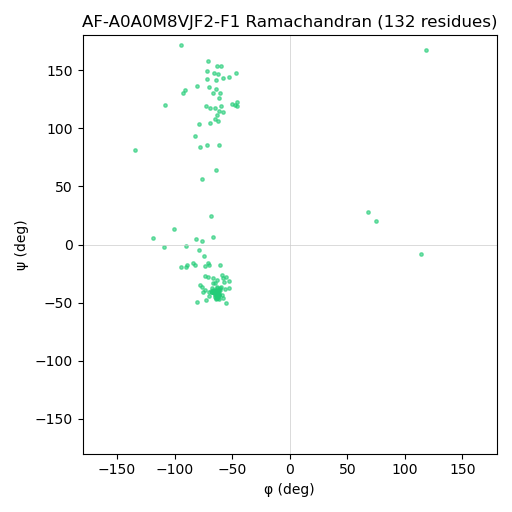460 1.00 52.62 85 PRO A N 1
ATOM 626 C CA . PRO A 1 85 ? -10.342 9.496 8.742 1.00 52.62 85 PRO A CA 1
ATOM 627 C C . PRO A 1 85 ? -9.898 10.489 9.820 1.00 52.62 85 PRO A C 1
ATOM 629 O O . PRO A 1 85 ? -9.156 10.109 10.735 1.00 52.62 85 PRO A O 1
ATOM 632 N N . GLU A 1 86 ? -10.337 11.745 9.697 1.00 57.25 86 GLU A N 1
ATOM 633 C CA . GLU A 1 86 ? -9.997 12.811 10.638 1.00 57.25 86 GLU A CA 1
ATOM 634 C C . GLU A 1 86 ? -10.168 12.314 12.076 1.00 57.25 86 GLU A C 1
ATOM 636 O O . GLU A 1 86 ? -11.237 11.850 12.489 1.00 57.25 86 GLU A O 1
ATOM 641 N N . ARG A 1 87 ? -9.068 12.326 12.839 1.00 57.53 87 ARG A N 1
ATOM 642 C CA . ARG A 1 87 ? -9.108 11.948 14.250 1.00 57.53 87 ARG A CA 1
ATOM 643 C C . ARG A 1 87 ? -9.977 12.984 14.949 1.00 57.53 87 ARG A C 1
ATOM 645 O O . ARG A 1 87 ? -9.524 14.104 15.147 1.00 57.53 87 ARG A O 1
ATOM 652 N N . GLY A 1 88 ? -11.187 12.587 15.342 1.00 60.69 88 GLY A N 1
ATOM 653 C CA . GLY A 1 88 ? -12.064 13.420 16.161 1.00 60.69 88 GLY A CA 1
ATOM 654 C C . GLY A 1 88 ? -11.318 14.033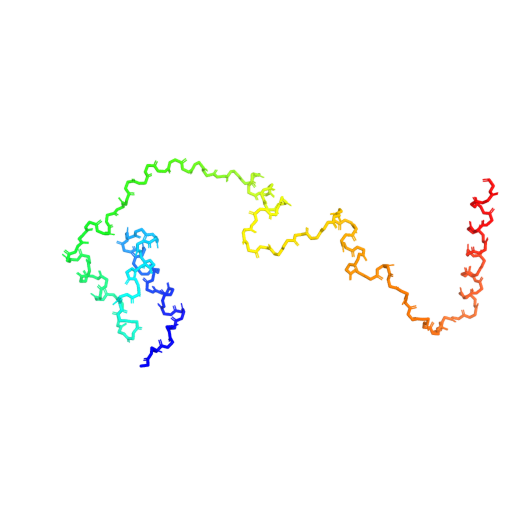 17.354 1.00 60.69 88 GLY A C 1
ATOM 655 O O . GLY A 1 88 ? -10.365 13.438 17.887 1.00 60.69 88 GLY A O 1
ATOM 656 N N . GLU A 1 89 ? -11.744 15.236 17.732 1.00 60.09 89 GLU A N 1
ATOM 657 C CA . GLU A 1 89 ? -11.141 16.040 18.793 1.00 60.09 89 GLU A CA 1
ATOM 658 C C . GLU A 1 89 ? -11.006 15.253 20.111 1.00 60.09 89 GLU A C 1
ATOM 660 O O . GLU A 1 89 ? -11.843 14.416 20.459 1.00 60.09 89 GLU A O 1
ATOM 665 N N . GLY A 1 90 ? -9.918 15.507 20.845 1.00 66.19 90 GLY A N 1
ATOM 666 C CA . GLY A 1 90 ? -9.673 14.931 22.170 1.00 66.19 90 GLY A CA 1
ATOM 667 C C . GLY A 1 90 ? -8.424 14.051 22.284 1.00 66.19 90 GLY A C 1
ATOM 668 O O . GLY A 1 90 ? -7.780 13.648 21.308 1.00 66.19 90 GLY A O 1
ATOM 669 N N . THR A 1 91 ? -8.055 13.753 23.529 1.00 75.31 91 THR A N 1
ATOM 670 C CA . THR A 1 91 ? -6.906 12.894 23.848 1.00 75.31 91 THR A CA 1
ATOM 671 C C . THR A 1 91 ? -7.196 11.424 23.498 1.00 75.31 91 THR A C 1
ATOM 673 O O . THR A 1 91 ? -8.358 11.009 23.452 1.00 75.31 91 THR A O 1
ATOM 676 N N . PRO A 1 92 ? -6.168 10.577 23.283 1.00 74.62 92 PRO A N 1
ATOM 677 C CA . PRO A 1 92 ? -6.367 9.144 23.046 1.00 74.62 92 PRO A CA 1
ATOM 678 C C . PRO A 1 92 ? -7.214 8.448 24.124 1.00 74.62 92 PRO A C 1
ATOM 680 O O . PRO A 1 92 ? -8.042 7.599 23.802 1.00 74.62 92 PRO A O 1
ATOM 683 N N . ALA A 1 93 ? -7.052 8.845 25.391 1.00 72.94 93 ALA A N 1
ATOM 684 C CA . ALA A 1 93 ? -7.833 8.314 26.505 1.00 72.94 93 ALA A CA 1
ATOM 685 C C . ALA A 1 93 ? -9.326 8.671 26.388 1.00 72.94 93 ALA A C 1
ATOM 687 O O . ALA A 1 93 ? -10.181 7.804 26.560 1.00 72.94 93 ALA A O 1
ATOM 688 N N . GLN A 1 94 ? -9.641 9.918 26.024 1.00 74.06 94 GLN A N 1
ATOM 689 C CA . GLN A 1 94 ? -11.019 10.382 25.832 1.00 74.06 94 GLN A CA 1
ATOM 690 C C . GLN A 1 94 ? -11.699 9.684 24.647 1.00 74.06 94 GLN A C 1
ATOM 692 O O . GLN A 1 94 ? -12.848 9.259 24.762 1.00 74.06 94 GLN A O 1
ATOM 697 N N . ARG A 1 95 ? -10.976 9.474 23.539 1.00 69.62 95 ARG A N 1
ATOM 698 C CA . ARG A 1 95 ? -11.498 8.731 22.380 1.00 69.62 95 ARG A CA 1
ATOM 699 C C . ARG A 1 95 ? -11.807 7.271 22.709 1.00 69.62 95 ARG A C 1
ATOM 701 O O . ARG A 1 95 ? -12.867 6.777 22.334 1.00 69.62 95 ARG A O 1
ATOM 708 N N . ASN A 1 96 ? -10.926 6.597 23.450 1.00 76.25 96 ASN A N 1
ATOM 709 C CA . ASN A 1 96 ? -11.176 5.226 23.897 1.00 76.25 96 ASN A CA 1
ATOM 710 C C . ASN A 1 96 ? -12.378 5.148 24.847 1.00 76.25 96 ASN A C 1
ATOM 712 O O . ASN A 1 96 ? -13.203 4.250 24.709 1.00 76.25 96 ASN A O 1
ATOM 716 N N . ALA A 1 97 ? -12.524 6.105 25.767 1.00 71.81 97 ALA A N 1
ATOM 717 C CA . ALA A 1 97 ? -13.685 6.172 26.652 1.00 71.81 97 ALA A CA 1
ATOM 718 C C . ALA A 1 97 ? -14.997 6.367 25.868 1.00 71.81 97 ALA A C 1
ATOM 720 O O . ALA A 1 97 ? -15.987 5.685 26.140 1.00 71.81 97 ALA A O 1
ATOM 721 N N . ALA A 1 98 ? -14.995 7.238 24.854 1.00 69.75 98 ALA A N 1
ATOM 722 C CA . ALA A 1 98 ? -16.144 7.447 23.976 1.00 69.75 98 ALA A CA 1
ATOM 723 C C . ALA A 1 98 ? -16.495 6.183 23.168 1.00 69.75 98 ALA A C 1
ATOM 725 O O . ALA A 1 98 ? -17.658 5.778 23.144 1.00 69.75 98 ALA A O 1
ATOM 726 N N . ALA A 1 99 ? -15.498 5.514 22.575 1.00 70.19 99 ALA A N 1
ATOM 727 C CA . ALA A 1 99 ? -15.681 4.268 21.825 1.00 70.19 99 ALA A CA 1
ATOM 728 C C . ALA A 1 99 ? -16.201 3.115 22.704 1.00 70.19 99 ALA A C 1
ATOM 730 O O . ALA A 1 99 ? -17.052 2.339 22.277 1.00 70.19 99 ALA A O 1
ATOM 731 N N . LEU A 1 100 ? -15.751 3.041 23.960 1.00 72.31 100 LEU A N 1
ATOM 732 C CA . LEU A 1 100 ? -16.224 2.075 24.959 1.00 72.31 100 LEU A CA 1
ATOM 733 C C . LEU A 1 100 ? -17.597 2.437 25.554 1.00 72.31 100 LEU A C 1
ATOM 735 O O . LEU A 1 100 ? -18.094 1.742 26.446 1.00 72.31 100 LEU A O 1
ATOM 739 N N . GLY A 1 101 ? -18.222 3.516 25.071 1.00 69.12 101 GLY A N 1
ATOM 740 C CA . GLY A 1 101 ? -19.545 3.945 25.499 1.00 69.12 101 GLY A CA 1
ATOM 741 C C . GLY A 1 101 ? -19.581 4.441 26.942 1.00 69.12 101 GLY A C 1
ATOM 742 O O . GLY A 1 101 ? -20.627 4.332 27.575 1.00 69.12 101 GLY A O 1
ATOM 743 N N . ALA A 1 102 ? -18.476 4.981 27.470 1.00 64.44 102 ALA A N 1
ATOM 744 C CA . ALA A 1 102 ? -18.403 5.486 28.845 1.00 64.44 102 ALA A CA 1
ATOM 745 C C . ALA A 1 102 ? -19.429 6.601 29.133 1.00 64.44 102 ALA A C 1
ATOM 747 O O . ALA A 1 102 ? -19.853 6.755 30.272 1.00 64.44 102 ALA A O 1
ATOM 748 N N . GLY A 1 103 ? -19.863 7.339 28.103 1.00 61.72 103 GLY A N 1
ATOM 749 C CA . GLY A 1 103 ? -20.920 8.354 28.200 1.00 61.72 103 GLY A CA 1
ATOM 750 C C . GLY A 1 103 ? -22.345 7.843 27.952 1.00 61.72 103 GLY A C 1
ATOM 751 O O . GLY A 1 103 ? -23.281 8.635 28.003 1.00 61.72 103 GLY A O 1
ATOM 752 N N . ARG A 1 104 ? -22.546 6.552 27.645 1.00 65.69 104 ARG A N 1
ATOM 753 C CA . ARG A 1 104 ? -23.888 5.993 27.413 1.00 65.69 104 ARG A CA 1
ATOM 754 C C . ARG A 1 104 ? -24.443 5.411 28.716 1.00 65.69 104 ARG A C 1
ATOM 756 O O . ARG A 1 104 ? -23.757 4.594 29.335 1.00 65.69 104 ARG A O 1
ATOM 763 N N . PRO A 1 105 ? -25.683 5.747 29.118 1.00 61.03 105 PRO A N 1
ATOM 764 C CA . PRO A 1 105 ? -26.323 5.081 30.243 1.00 61.03 105 PRO A CA 1
ATOM 765 C C . PRO A 1 105 ? -26.461 3.592 29.911 1.00 61.03 105 PRO A C 1
ATOM 767 O O . PRO A 1 105 ? -27.137 3.207 28.955 1.00 61.03 105 PRO A O 1
ATOM 770 N N . ARG A 1 106 ? -25.758 2.736 30.661 1.00 64.44 106 ARG A N 1
ATOM 771 C CA . ARG A 1 106 ? -25.874 1.285 30.492 1.00 64.44 106 ARG A CA 1
ATOM 772 C C . ARG A 1 106 ? -27.252 0.843 30.987 1.00 64.44 106 ARG A C 1
ATOM 774 O O . ARG A 1 106 ? -27.652 1.268 32.072 1.00 64.44 106 ARG A O 1
ATOM 781 N N . PRO A 1 107 ? -27.964 -0.030 30.254 1.00 62.72 107 PRO A N 1
ATOM 782 C CA . PRO A 1 107 ? -29.208 -0.592 30.757 1.00 62.72 107 PRO A CA 1
ATOM 783 C C . PRO A 1 107 ? -28.923 -1.369 32.047 1.00 62.72 107 PRO A C 1
ATOM 785 O O . PRO A 1 107 ? -27.995 -2.184 32.094 1.00 62.72 107 PRO A O 1
ATOM 788 N N . ALA A 1 108 ? -29.707 -1.099 33.093 1.00 62.22 108 ALA A N 1
ATOM 789 C CA . ALA A 1 108 ? -29.596 -1.789 34.370 1.00 62.22 108 ALA A CA 1
ATOM 790 C C . ALA A 1 108 ? -29.894 -3.280 34.160 1.00 62.22 108 ALA A C 1
ATOM 792 O O . ALA A 1 108 ? -31.033 -3.676 33.920 1.00 62.22 108 ALA A O 1
ATOM 793 N N . ARG A 1 109 ? -28.855 -4.117 34.205 1.00 64.44 109 ARG A N 1
ATOM 794 C CA . ARG A 1 109 ? -29.027 -5.572 34.202 1.00 64.44 109 ARG A CA 1
ATOM 795 C C . ARG A 1 109 ? -29.370 -6.028 35.622 1.00 64.44 109 ARG A C 1
ATOM 797 O O . ARG A 1 109 ? -28.713 -5.566 36.559 1.00 64.44 109 ARG A O 1
ATOM 804 N N . PRO A 1 110 ? -30.341 -6.938 35.807 1.00 67.94 110 PRO A N 1
ATOM 805 C CA . PRO A 1 110 ? -30.589 -7.524 37.116 1.00 67.94 110 PRO A CA 1
ATOM 806 C C . PRO A 1 110 ? -29.339 -8.288 37.569 1.00 67.94 110 PRO A C 1
ATOM 808 O O . PRO A 1 110 ? -28.802 -9.123 36.839 1.00 67.94 110 PRO A O 1
ATOM 811 N N . SER A 1 111 ? -28.842 -7.968 38.764 1.00 69.81 111 SER A N 1
ATOM 812 C CA . SER A 1 111 ? -27.678 -8.640 39.339 1.00 69.81 111 SER A CA 1
ATOM 813 C C . SER A 1 111 ? -28.059 -10.052 39.781 1.00 69.81 111 SER A C 1
ATOM 815 O O . SER A 1 111 ? -28.898 -10.224 40.664 1.00 69.81 111 SER A O 1
ATOM 817 N N . THR A 1 112 ? -27.416 -11.063 39.198 1.00 79.06 112 THR A N 1
ATOM 818 C CA . THR A 1 112 ? -27.511 -12.468 39.633 1.00 79.06 112 THR A CA 1
ATOM 819 C C . THR A 1 112 ? -26.588 -12.779 40.816 1.00 79.06 112 THR A C 1
ATOM 821 O O . THR A 1 112 ? -26.488 -13.927 4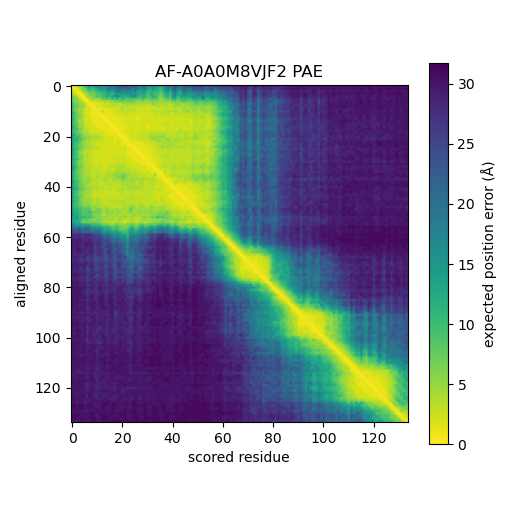1.241 1.00 79.06 112 THR A O 1
ATOM 824 N N . ALA A 1 113 ? -25.907 -11.771 41.372 1.00 78.88 113 ALA A N 1
ATOM 825 C CA . ALA A 1 113 ? -24.976 -11.960 42.474 1.00 78.88 113 ALA A CA 1
ATOM 826 C C . ALA A 1 113 ? -25.694 -12.419 43.766 1.00 78.88 113 ALA A C 1
ATOM 828 O O . ALA A 1 113 ? -26.832 -11.998 44.041 1.00 78.88 113 ALA A O 1
ATOM 829 N N . PRO A 1 114 ? -25.031 -13.235 44.608 1.00 83.88 114 PRO A N 1
ATOM 830 C CA . PRO A 1 114 ? -25.569 -13.637 45.905 1.00 83.88 114 PRO A CA 1
ATOM 831 C C . PRO A 1 114 ? -25.823 -12.417 46.805 1.00 83.88 114 PRO A C 1
ATOM 833 O O . PRO A 1 114 ? -25.188 -11.368 46.663 1.00 83.88 114 PRO A O 1
ATOM 836 N N . ALA A 1 115 ? -26.768 -12.541 47.742 1.00 82.12 115 ALA A N 1
ATOM 837 C CA . ALA A 1 115 ? -27.200 -11.436 48.607 1.00 82.12 115 ALA A CA 1
ATOM 838 C C . ALA A 1 115 ? -26.046 -10.809 49.417 1.00 82.12 115 ALA A C 1
ATOM 840 O O . ALA A 1 115 ? -26.031 -9.600 49.645 1.00 82.12 115 ALA A O 1
ATOM 841 N N . THR A 1 116 ? -25.046 -11.611 49.790 1.00 81.75 116 THR A N 1
ATOM 842 C CA . THR A 1 116 ? -23.834 -11.167 50.494 1.00 81.75 116 THR A CA 1
ATOM 843 C C . THR A 1 116 ? -22.995 -10.202 49.656 1.00 81.75 116 THR A C 1
ATOM 845 O O . THR A 1 116 ? -22.593 -9.153 50.154 1.00 81.75 116 THR A O 1
ATOM 848 N N . ALA A 1 117 ? -22.796 -10.499 48.370 1.00 81.31 117 ALA A N 1
ATOM 849 C CA . ALA A 1 117 ? -22.054 -9.642 47.447 1.00 81.31 117 ALA A CA 1
ATOM 850 C C . ALA A 1 117 ? -22.793 -8.323 47.169 1.00 81.31 117 ALA A C 1
ATOM 852 O O . ALA A 1 117 ? -22.171 -7.266 47.100 1.00 81.31 117 ALA A O 1
ATOM 853 N N . ARG A 1 118 ? -24.130 -8.366 47.078 1.00 77.31 118 ARG A N 1
ATOM 854 C CA . ARG A 1 118 ? -24.961 -7.157 46.937 1.00 77.31 118 ARG A CA 1
ATOM 855 C C . ARG A 1 118 ? -24.849 -6.243 48.158 1.00 77.31 118 ARG A C 1
ATOM 857 O O . ARG A 1 118 ? -24.634 -5.046 47.998 1.00 77.31 118 ARG A O 1
ATOM 864 N N . LYS A 1 119 ? -24.920 -6.815 49.363 1.00 80.81 119 LYS A N 1
ATOM 865 C CA . LYS A 1 119 ? -24.795 -6.070 50.623 1.00 80.81 119 LYS A CA 1
ATOM 866 C C . LYS A 1 119 ? -23.396 -5.471 50.804 1.00 80.81 119 LYS A C 1
ATOM 868 O O . LYS A 1 119 ? -23.276 -4.329 51.229 1.00 80.81 119 LYS A O 1
ATOM 873 N N . ALA A 1 120 ? -22.345 -6.205 50.434 1.00 80.44 120 ALA A N 1
ATOM 874 C CA . ALA A 1 120 ? -20.975 -5.690 50.452 1.00 80.44 120 ALA A CA 1
ATOM 875 C C . ALA A 1 120 ? -20.788 -4.514 49.475 1.00 80.44 120 ALA A C 1
ATOM 877 O O . ALA A 1 120 ? -20.203 -3.499 49.845 1.00 80.44 120 ALA A O 1
ATOM 878 N N . ALA A 1 121 ? -21.333 -4.615 48.259 1.00 81.06 121 ALA A N 1
ATOM 879 C CA . ALA A 1 121 ? -21.280 -3.534 47.278 1.00 81.06 121 ALA A CA 1
ATOM 880 C C . ALA A 1 121 ? -22.012 -2.268 47.758 1.00 81.06 121 ALA A C 1
ATOM 882 O O . ALA A 1 121 ? -21.501 -1.171 47.562 1.00 81.06 121 ALA A O 1
ATOM 883 N N . GLU A 1 122 ? -23.163 -2.416 48.423 1.00 80.31 122 GLU A N 1
ATOM 884 C CA . GLU A 1 122 ? -23.925 -1.298 49.001 1.00 80.31 122 GLU A CA 1
ATOM 885 C C . GLU A 1 122 ? -23.166 -0.586 50.133 1.00 80.31 122 GLU A C 1
ATOM 887 O O . GLU A 1 122 ? -23.183 0.642 50.231 1.00 80.31 122 GLU A O 1
ATOM 892 N N . ILE A 1 123 ? -22.465 -1.347 50.978 1.00 81.81 123 ILE A N 1
ATOM 893 C CA . ILE A 1 123 ? -21.619 -0.786 52.039 1.00 81.81 123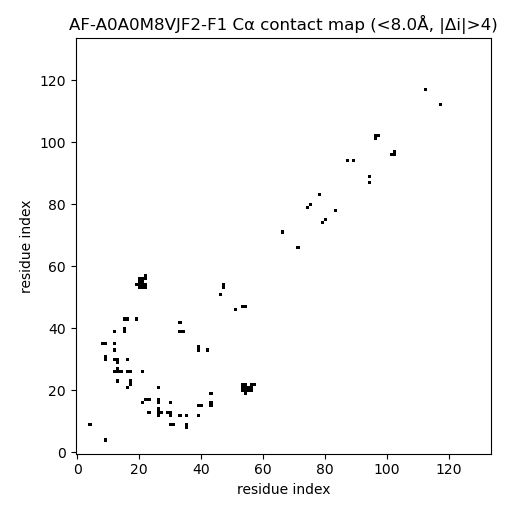 ILE A CA 1
ATOM 894 C C . ILE A 1 123 ? -20.455 0.002 51.430 1.00 81.81 123 ILE A C 1
ATOM 896 O O . ILE A 1 123 ? -20.161 1.103 51.890 1.00 81.81 123 ILE A O 1
ATOM 900 N N . LEU A 1 124 ? -19.820 -0.523 50.377 1.00 78.44 124 LEU A N 1
ATOM 901 C CA . LEU A 1 124 ? -18.720 0.159 49.692 1.00 78.44 124 LEU A CA 1
ATOM 902 C C . LEU A 1 124 ? -19.182 1.455 49.015 1.00 78.44 124 LEU A C 1
ATOM 904 O O . LEU A 1 124 ? -18.531 2.482 49.180 1.00 78.44 124 LEU A O 1
ATOM 908 N N . THR A 1 125 ? -20.315 1.451 48.306 1.00 76.12 125 THR A N 1
ATOM 909 C CA . THR A 1 125 ? -20.836 2.671 47.669 1.00 76.12 125 THR A CA 1
ATOM 910 C C . THR A 1 125 ? -21.264 3.729 48.683 1.00 76.12 125 THR A C 1
ATOM 912 O O . THR A 1 125 ? -20.956 4.903 48.482 1.00 76.12 125 THR A O 1
ATOM 915 N N . ARG A 1 126 ? -21.897 3.349 49.804 1.00 74.38 126 ARG A N 1
ATOM 916 C CA . ARG A 1 126 ? -22.200 4.296 50.897 1.00 74.38 126 ARG A CA 1
ATOM 917 C C . ARG A 1 126 ? -20.937 4.810 51.594 1.00 74.38 126 ARG A C 1
ATOM 919 O O . ARG A 1 126 ? -20.863 5.993 51.915 1.00 74.38 126 ARG A O 1
ATOM 926 N N . GLY A 1 127 ? -19.944 3.945 51.800 1.00 66.81 127 GLY A N 1
ATOM 927 C CA . GLY A 1 127 ? -18.668 4.308 52.421 1.00 66.81 127 GLY A CA 1
ATOM 928 C C . GLY A 1 127 ? -17.891 5.342 51.605 1.00 66.81 127 GLY A C 1
ATOM 929 O O . GLY A 1 127 ? -17.413 6.325 52.168 1.00 66.81 127 GLY A O 1
ATOM 930 N N . ILE A 1 128 ? -17.842 5.172 50.279 1.00 60.09 128 ILE A N 1
ATOM 931 C CA . ILE A 1 128 ? -17.168 6.098 49.354 1.00 60.09 128 ILE A CA 1
ATOM 932 C C . ILE A 1 128 ? -17.844 7.479 49.344 1.00 60.09 128 ILE A C 1
ATOM 934 O O . ILE A 1 128 ? -17.143 8.486 49.358 1.00 60.09 128 ILE A O 1
ATOM 938 N N . GLY A 1 129 ? -19.182 7.545 49.387 1.00 55.75 129 GLY A N 1
ATOM 939 C CA . GLY A 1 129 ? -19.906 8.823 49.458 1.00 55.75 129 GLY A CA 1
ATOM 940 C C . GLY A 1 129 ? -19.601 9.613 50.735 1.00 55.75 129 GLY A C 1
ATOM 941 O O . GLY A 1 129 ? -19.356 10.809 50.679 1.00 55.75 129 GLY A O 1
ATOM 942 N N . SER A 1 130 ? -19.511 8.933 51.883 1.00 54.69 130 SER A N 1
ATOM 943 C CA . SER A 1 130 ? -19.238 9.592 53.172 1.00 54.69 130 SER A CA 1
ATOM 944 C C . SER A 1 130 ? -17.794 10.079 53.362 1.00 54.69 130 SER A C 1
ATOM 946 O O . SER A 1 130 ? -17.540 10.904 54.237 1.00 54.69 130 SER A O 1
ATOM 948 N N . ALA A 1 131 ? -16.850 9.553 52.576 1.00 53.06 131 ALA A N 1
ATOM 949 C CA . ALA A 1 131 ? -15.438 9.932 52.624 1.00 53.06 131 ALA A CA 1
ATOM 950 C C . ALA A 1 131 ? -15.093 11.092 51.674 1.00 53.06 131 ALA A C 1
ATOM 952 O O . ALA A 1 131 ? -14.065 11.729 51.866 1.00 53.06 131 ALA A O 1
ATOM 953 N N . ALA A 1 132 ? -15.928 11.361 50.665 1.00 52.53 132 ALA A N 1
ATOM 954 C CA . ALA A 1 132 ? -15.745 12.479 49.737 1.00 52.53 132 ALA A CA 1
ATOM 955 C C . ALA A 1 132 ? -16.298 13.819 50.273 1.00 52.53 132 ALA A C 1
ATOM 957 O O . ALA A 1 132 ? -15.929 14.866 49.755 1.00 52.53 132 ALA A O 1
ATOM 958 N N . ASP A 1 133 ? -17.146 13.776 51.309 1.00 51.34 133 ASP A N 1
ATOM 959 C CA . ASP A 1 133 ? -17.786 14.937 51.956 1.00 51.34 133 ASP A CA 1
ATOM 960 C C . ASP A 1 133 ? -17.104 15.371 53.281 1.00 51.34 133 ASP A C 1
ATOM 962 O O . ASP A 1 133 ? -17.691 16.129 54.057 1.00 51.34 133 ASP A O 1
ATOM 966 N N . ARG A 1 134 ? -15.887 14.889 53.586 1.00 43.72 134 ARG A N 1
ATOM 967 C CA . ARG A 1 134 ? -15.093 15.319 54.758 1.00 43.72 134 ARG A CA 1
ATOM 968 C C . ARG A 1 134 ? -13.788 15.992 54.371 1.00 43.72 134 ARG A C 1
ATOM 970 O O . ARG A 1 134 ? -13.120 15.481 53.449 1.00 43.72 134 ARG A O 1
#

Secondary structure (DSSP, 8-state):
-PPPP-HHHHHHHHHHHHHTT--HHHHHHHTTTS-TTS-HHHHHHHHHHH-GGGGS------------HHHHHHHHHHT--TTSPP--SS-HHHHHHHHTTTTS----PPP-S-HHHHHHHHHHHHHHHHHH--

Foldseek 3Di:
DDDPPDPVLLVVQLVVLVVLQADSVVSNVVSVVDDSVDDNVVVSVVVCVVCVVRRHNPPPPPPPPPQDPVRVVVCVVVPPDPPDDPDPDDDPVVVVCVVVVVVPDDPDDPDPDDPVVVVVVVCVVVVVVVVVVD

pLDDT: mean 72.49, std 12.97, range [43.28, 89.94]